Protein AF-A0AAP0ZGX0-F1 (afdb_monomer_lite)

Sequence (72 aa):
DQVEACVRERISVWLERVQRLLTQRPKDKQKLYALHAPEVECMSKGKASSPYEFGVKVGIAVSARKGLIVGA

Secondary structure (DSSP, 8-state):
-HHHHHHHHHHHHHHHHHHHHHH--TT-SS----SS-TT-EEEE--BTTB--EEE----EEE-TTT--EEE-

Organism: NCBI:txid347

Radius of gyration: 18.81 Å; chains: 1; bounding box: 47×24×55 Å

pLDDT: mean 90.91, std 5.25, range [65.31, 96.44]

Structure (mmCIF, N/CA/C/O backbone):
data_AF-A0AAP0ZGX0-F1
#
_entry.id   AF-A0AAP0ZGX0-F1
#
loop_
_atom_site.group_PDB
_atom_site.id
_atom_site.type_symbol
_atom_site.label_atom_id
_atom_site.label_alt_id
_atom_site.label_comp_id
_atom_site.label_asym_id
_atom_site.label_entity_id
_atom_site.label_seq_id
_atom_site.pdbx_PDB_ins_code
_atom_site.Cartn_x
_atom_site.Cartn_y
_atom_site.Cartn_z
_atom_site.occupancy
_atom_site.B_iso_or_equiv
_atom_site.auth_seq_id
_atom_site.auth_comp_id
_atom_site.auth_asym_id
_atom_site.auth_atom_id
_atom_site.pdbx_PDB_model_num
ATOM 1 N N . ASP A 1 1 ? -26.947 3.948 23.212 1.00 65.31 1 ASP A N 1
ATOM 2 C CA . ASP A 1 1 ? -26.584 4.756 22.027 1.00 65.31 1 ASP A CA 1
ATOM 3 C C . ASP A 1 1 ? -26.424 3.909 20.765 1.00 65.31 1 ASP A C 1
ATOM 5 O O . ASP A 1 1 ? -25.318 3.591 20.353 1.00 65.31 1 ASP A O 1
ATOM 9 N N . GLN A 1 2 ? -27.531 3.509 20.131 1.00 72.50 2 GLN A N 1
ATOM 10 C CA . GLN A 1 2 ? -27.498 2.718 18.882 1.00 72.50 2 GLN A CA 1
ATOM 11 C C . GLN A 1 2 ? -26.853 3.486 17.711 1.00 72.50 2 GLN A C 1
ATOM 13 O O . GLN A 1 2 ? -26.254 2.899 16.813 1.00 72.50 2 GLN A O 1
ATOM 18 N N . VAL A 1 3 ? -26.934 4.820 17.750 1.00 78.50 3 VAL A N 1
ATOM 19 C CA . VAL A 1 3 ? -26.318 5.717 16.763 1.00 78.50 3 VAL A CA 1
ATOM 20 C C . VAL A 1 3 ? -24.789 5.634 16.815 1.00 78.50 3 VAL A C 1
ATOM 22 O O . VAL A 1 3 ? -24.159 5.516 15.768 1.00 78.50 3 VAL A O 1
ATOM 25 N N . GLU A 1 4 ? -24.198 5.604 18.013 1.00 83.88 4 GLU A N 1
ATOM 26 C CA . GLU A 1 4 ? -22.748 5.441 18.201 1.00 83.88 4 GLU A CA 1
ATOM 27 C C . GLU A 1 4 ? -22.244 4.115 17.618 1.00 83.88 4 GLU A C 1
ATOM 29 O O . GLU A 1 4 ? -21.216 4.079 16.942 1.00 83.88 4 GLU A O 1
ATOM 34 N N . ALA A 1 5 ? -22.996 3.026 17.809 1.00 87.12 5 ALA A N 1
ATOM 35 C CA . ALA A 1 5 ? -22.637 1.716 17.268 1.00 87.12 5 ALA A CA 1
ATOM 36 C C . ALA A 1 5 ? -22.617 1.710 15.727 1.00 87.12 5 ALA A C 1
ATOM 38 O O . ALA A 1 5 ? -21.640 1.265 15.126 1.00 87.12 5 ALA A O 1
ATOM 39 N N . CYS A 1 6 ? -23.644 2.281 15.090 1.00 91.69 6 CYS A N 1
ATOM 40 C CA . CYS A 1 6 ? -23.729 2.394 13.631 1.00 91.69 6 CYS A CA 1
ATOM 41 C C . CYS A 1 6 ? -22.626 3.298 13.048 1.00 91.69 6 CYS A C 1
ATOM 43 O O . CYS A 1 6 ? -21.988 2.955 12.052 1.00 91.69 6 CYS A O 1
ATOM 45 N N . VAL A 1 7 ? -22.346 4.445 13.679 1.00 92.44 7 VAL A N 1
ATOM 46 C CA . VAL A 1 7 ? -21.255 5.335 13.247 1.00 92.44 7 VAL A CA 1
ATOM 47 C C . VAL A 1 7 ? -19.910 4.622 13.349 1.00 92.44 7 VAL A C 1
ATOM 49 O O . VAL A 1 7 ? -19.121 4.664 12.404 1.00 92.44 7 VAL A O 1
ATOM 52 N N . ARG A 1 8 ? -19.668 3.920 14.459 1.00 90.00 8 ARG A N 1
ATOM 53 C CA . ARG A 1 8 ? -18.441 3.154 14.685 1.00 90.00 8 ARG A CA 1
ATOM 54 C C . ARG A 1 8 ? -18.251 2.043 13.654 1.00 90.00 8 ARG A C 1
ATOM 56 O O . ARG A 1 8 ? -17.131 1.853 13.188 1.00 90.00 8 ARG A O 1
ATOM 63 N N . GLU A 1 9 ? -19.318 1.354 13.260 1.00 92.62 9 GLU A N 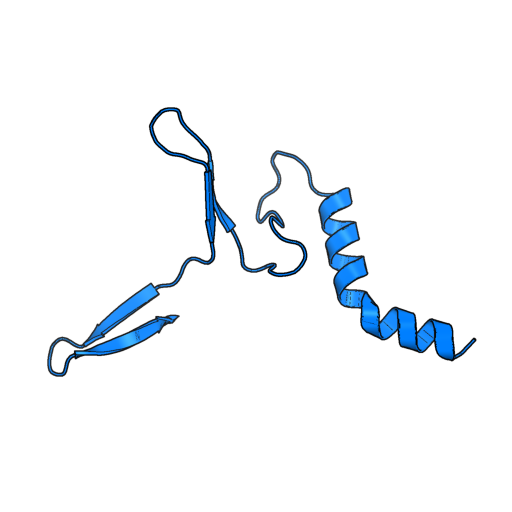1
ATOM 64 C CA . GLU A 1 9 ? -19.272 0.356 12.189 1.00 92.62 9 GLU A CA 1
ATOM 65 C C . GLU A 1 9 ? -18.872 0.993 10.851 1.00 92.62 9 GLU A C 1
ATOM 67 O O . GLU A 1 9 ? -17.945 0.522 10.190 1.00 92.62 9 GLU A O 1
ATOM 72 N N . ARG A 1 10 ? -19.482 2.131 10.498 1.00 93.19 10 ARG A N 1
ATOM 73 C CA . ARG A 1 10 ? -19.196 2.851 9.245 1.00 93.19 10 ARG A CA 1
ATOM 74 C C . ARG A 1 10 ? -17.749 3.324 9.123 1.00 93.19 10 ARG A C 1
ATOM 76 O O . ARG A 1 10 ? -17.221 3.371 8.014 1.00 93.19 10 ARG A O 1
ATOM 83 N N . ILE A 1 11 ? -17.110 3.697 10.233 1.00 94.50 11 ILE A N 1
ATOM 84 C CA . ILE A 1 11 ? -15.722 4.193 10.235 1.00 94.50 11 ILE A CA 1
ATOM 85 C C . ILE A 1 11 ? -14.690 3.132 10.632 1.00 94.50 11 ILE A C 1
ATOM 87 O O . ILE A 1 11 ? -13.498 3.435 10.670 1.00 94.50 11 ILE A O 1
ATOM 91 N N . SER A 1 12 ? -15.123 1.903 10.914 1.00 94.62 12 SER A N 1
ATOM 92 C CA . SER A 1 12 ? -14.279 0.813 11.422 1.00 94.62 12 SER A CA 1
ATOM 93 C C . SER A 1 12 ? -13.005 0.604 10.595 1.00 94.62 12 SER A C 1
ATOM 95 O O . SER A 1 12 ? -11.907 0.580 11.149 1.00 94.62 12 SER A O 1
ATOM 97 N N . VAL A 1 13 ? -13.136 0.580 9.267 1.00 94.38 13 VAL A N 1
ATOM 98 C CA . VAL A 1 13 ? -12.017 0.442 8.320 1.00 94.38 13 VAL A CA 1
ATOM 99 C C . VAL A 1 13 ? -10.983 1.560 8.490 1.00 94.38 13 VAL A C 1
ATOM 101 O O . VAL A 1 13 ? -9.777 1.322 8.448 1.00 94.38 13 VAL A O 1
ATOM 104 N N . TRP A 1 14 ? -11.431 2.797 8.696 1.00 95.00 14 TRP A N 1
ATOM 105 C CA . TRP A 1 14 ? -10.536 3.936 8.891 1.00 95.00 14 TRP A CA 1
ATOM 106 C C . TRP A 1 14 ? -9.830 3.866 10.241 1.00 95.00 14 TRP A C 1
ATOM 108 O O . TRP A 1 14 ? -8.631 4.131 10.305 1.00 95.00 14 TRP A O 1
ATOM 118 N N . LEU A 1 15 ? -10.543 3.458 11.295 1.00 94.69 15 LEU A N 1
ATOM 119 C CA . LEU A 1 15 ? -9.956 3.256 12.620 1.00 94.69 15 LEU A CA 1
ATOM 120 C C . LEU A 1 15 ? -8.848 2.197 12.585 1.00 94.69 15 LEU A C 1
ATOM 122 O O . LEU A 1 15 ? -7.773 2.424 13.138 1.00 94.69 15 LEU A O 1
ATOM 126 N N . GLU A 1 16 ? -9.062 1.086 11.878 1.00 94.56 16 GLU A N 1
ATOM 127 C CA . GLU A 1 16 ? -8.049 0.042 11.695 1.00 94.56 16 GLU A CA 1
ATOM 128 C C . GLU A 1 16 ? -6.803 0.574 10.967 1.00 94.56 16 GLU A C 1
ATOM 130 O O . GLU A 1 16 ? -5.667 0.374 11.406 1.00 94.56 16 GLU A O 1
ATOM 135 N N . ARG A 1 17 ? -6.999 1.320 9.874 1.00 95.31 17 ARG A N 1
ATOM 136 C CA . ARG A 1 17 ? -5.895 1.908 9.100 1.00 95.31 17 ARG A CA 1
ATOM 137 C C . ARG A 1 17 ? -5.110 2.952 9.898 1.00 95.31 17 ARG A C 1
ATOM 139 O O . ARG A 1 17 ? -3.882 2.978 9.816 1.00 95.31 17 ARG A O 1
ATOM 146 N N . VAL A 1 18 ? -5.793 3.787 10.684 1.00 96.00 18 VAL A N 1
ATOM 147 C CA . VAL A 1 18 ? -5.154 4.760 11.585 1.00 96.00 18 VAL A CA 1
ATOM 148 C C . VAL A 1 18 ? -4.339 4.036 12.653 1.00 96.00 18 VAL A C 1
ATOM 150 O O . VAL A 1 18 ? -3.173 4.373 12.855 1.00 96.00 18 VAL A O 1
ATOM 153 N N . GLN A 1 19 ? -4.896 2.995 13.274 1.00 95.38 19 GLN A N 1
ATOM 154 C CA . GLN A 1 19 ? -4.176 2.184 14.255 1.00 95.38 19 GLN A CA 1
ATOM 155 C C . GLN A 1 19 ? -2.902 1.567 13.657 1.00 95.38 19 GLN A C 1
ATOM 157 O O . GLN A 1 19 ? -1.841 1.570 14.288 1.00 95.38 19 GLN A O 1
ATOM 162 N N . ARG A 1 20 ? -2.972 1.085 12.411 1.00 94.88 20 ARG A N 1
ATOM 163 C CA . ARG A 1 20 ? -1.799 0.589 11.682 1.00 94.88 20 ARG A CA 1
ATOM 164 C C . ARG A 1 20 ? -0.760 1.686 11.464 1.00 94.88 20 ARG A C 1
ATOM 166 O O . ARG A 1 20 ? 0.407 1.455 11.751 1.00 94.88 20 ARG A O 1
ATOM 173 N N . LEU A 1 21 ? -1.152 2.878 11.009 1.00 93.38 21 LEU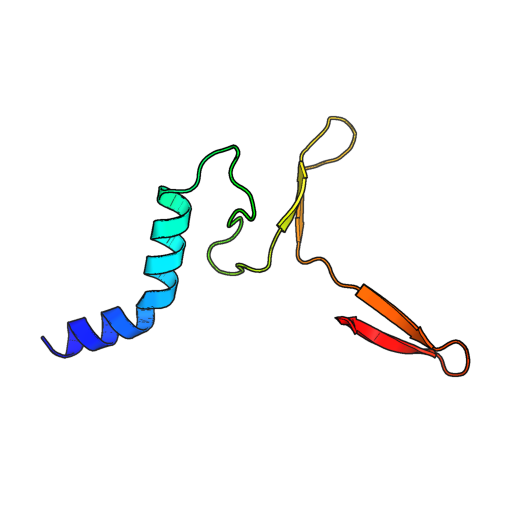 A N 1
ATOM 174 C CA . LEU A 1 21 ? -0.214 3.997 10.817 1.00 93.38 21 LEU A CA 1
ATOM 175 C C . LEU A 1 21 ? 0.496 4.400 12.111 1.00 93.38 21 LEU A C 1
ATOM 177 O O . LEU A 1 21 ? 1.693 4.668 12.076 1.00 93.38 21 LEU A O 1
ATOM 181 N N . LEU A 1 22 ? -0.224 4.412 13.236 1.00 95.31 22 LEU A N 1
ATOM 182 C CA . LEU A 1 22 ? 0.326 4.774 14.546 1.00 95.31 22 LEU A CA 1
ATOM 183 C C . LEU A 1 22 ? 1.347 3.754 15.069 1.00 95.31 22 LEU A C 1
ATOM 185 O O . LEU A 1 22 ? 2.298 4.125 15.751 1.00 95.31 22 LEU A O 1
ATOM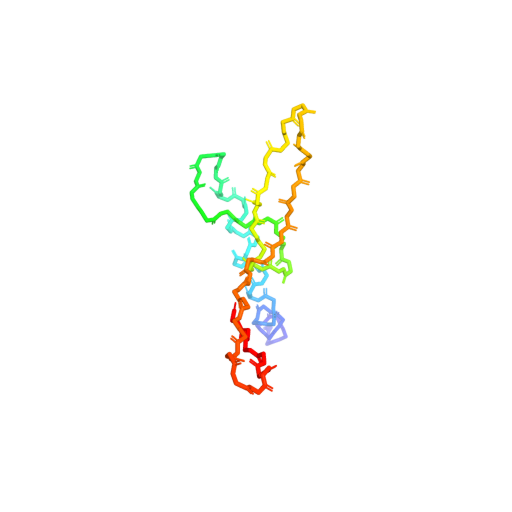 189 N N . THR A 1 23 ? 1.149 2.470 14.769 1.00 96.12 23 THR A N 1
ATOM 190 C CA . THR A 1 23 ? 2.006 1.377 15.264 1.00 96.12 23 THR A CA 1
ATOM 191 C C . THR A 1 23 ? 3.161 1.034 14.320 1.00 96.12 23 THR A C 1
ATOM 193 O O . THR A 1 23 ? 4.147 0.426 14.739 1.00 96.12 23 THR A O 1
ATOM 196 N N . GLN A 1 24 ? 3.063 1.436 13.053 1.00 96.44 24 GLN A N 1
ATOM 197 C CA . GLN A 1 24 ? 4.038 1.139 12.010 1.00 96.44 24 GLN A CA 1
ATOM 198 C C . GLN A 1 24 ? 5.364 1.886 12.215 1.00 96.44 24 GLN A C 1
ATOM 200 O O . GLN A 1 24 ? 5.412 3.090 12.453 1.00 96.44 24 GLN A O 1
ATOM 205 N N . ARG A 1 25 ? 6.481 1.176 12.034 1.00 95.62 25 ARG A N 1
ATOM 206 C CA . ARG A 1 25 ? 7.846 1.680 12.244 1.00 95.62 25 ARG A CA 1
ATOM 207 C C . ARG A 1 25 ? 8.615 1.888 10.933 1.00 95.62 25 ARG A C 1
ATOM 209 O O . ARG A 1 25 ? 8.283 1.317 9.888 1.00 95.62 25 ARG A O 1
ATOM 216 N N . PRO A 1 26 ? 9.726 2.654 10.947 1.00 89.88 26 PRO A N 1
ATOM 217 C CA . PRO A 1 26 ? 10.516 2.955 9.750 1.00 89.88 26 PRO A CA 1
ATOM 218 C C . PRO A 1 26 ? 11.092 1.753 8.982 1.00 89.88 26 PRO A C 1
ATOM 220 O O . PRO A 1 26 ? 11.397 1.904 7.799 1.00 89.88 26 PRO A O 1
ATOM 223 N N . LYS A 1 27 ? 11.217 0.568 9.584 1.00 91.81 27 LYS A N 1
ATOM 224 C CA . LYS A 1 27 ? 11.767 -0.627 8.915 1.00 91.81 27 LYS A CA 1
ATOM 225 C C . LYS A 1 27 ? 10.733 -1.721 8.640 1.00 91.81 27 LYS A C 1
ATOM 227 O O . LYS A 1 27 ? 11.097 -2.764 8.105 1.00 91.81 27 LYS A O 1
ATOM 232 N N . ASP A 1 28 ? 9.469 -1.479 8.969 1.00 93.56 28 ASP A N 1
ATOM 233 C CA . ASP A 1 28 ? 8.417 -2.467 8.754 1.00 93.56 28 ASP A CA 1
ATOM 234 C C . ASP A 1 28 ? 8.147 -2.665 7.252 1.00 93.56 28 ASP A C 1
ATOM 236 O O . ASP A 1 28 ? 8.344 -1.757 6.434 1.00 93.56 28 ASP A O 1
ATOM 240 N N . LYS A 1 29 ? 7.734 -3.883 6.890 1.00 90.25 29 LYS A N 1
ATOM 241 C CA . LYS A 1 29 ? 7.346 -4.256 5.522 1.00 90.25 29 LYS A CA 1
ATOM 242 C C . LYS A 1 29 ? 5.888 -3.872 5.264 1.00 90.25 29 LYS A C 1
ATOM 244 O O . LYS A 1 29 ? 5.139 -3.680 6.214 1.00 90.25 29 LYS A O 1
ATOM 249 N N . GLN A 1 30 ? 5.508 -3.789 3.984 1.00 89.31 30 GLN A N 1
ATOM 250 C CA . GLN A 1 30 ? 4.140 -3.486 3.535 1.00 89.31 30 GLN A CA 1
ATOM 251 C C . GLN A 1 30 ? 3.566 -2.281 4.277 1.00 89.31 30 GLN A C 1
ATOM 253 O O . GLN A 1 30 ? 2.655 -2.400 5.090 1.00 89.31 30 GLN A O 1
ATOM 258 N N . LYS A 1 31 ? 4.161 -1.111 4.068 1.00 92.62 31 LYS A N 1
ATOM 259 C CA . LYS A 1 31 ? 3.742 0.086 4.786 1.00 92.62 31 LYS A CA 1
ATOM 260 C C . LYS A 1 31 ? 2.508 0.706 4.164 1.00 92.62 31 LYS A C 1
ATOM 262 O O . LYS A 1 31 ? 2.431 0.803 2.945 1.00 92.62 31 LYS A O 1
ATOM 267 N N . LEU A 1 32 ? 1.598 1.191 5.003 1.00 94.25 32 LEU A N 1
ATOM 268 C CA . LEU A 1 32 ? 0.507 2.034 4.533 1.00 94.25 32 LEU A CA 1
ATOM 269 C C . LEU A 1 32 ? 1.059 3.428 4.200 1.00 94.25 32 LEU A C 1
ATOM 271 O O . LEU A 1 32 ? 1.562 4.109 5.095 1.00 94.25 32 LEU A O 1
ATOM 275 N N . TYR A 1 33 ? 0.996 3.824 2.926 1.00 92.12 33 TYR A N 1
ATOM 276 C CA . TYR A 1 33 ? 1.457 5.137 2.447 1.00 92.12 33 TYR A CA 1
ATO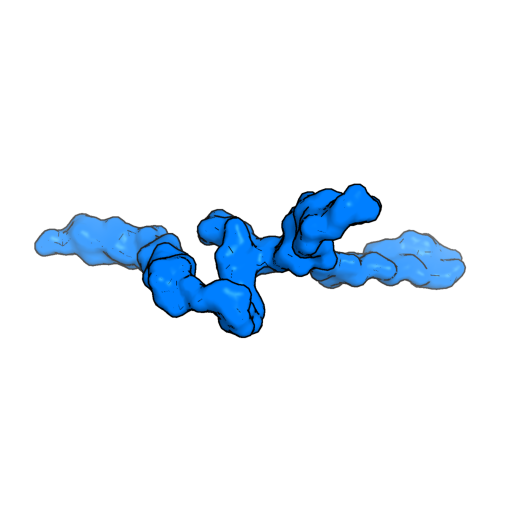M 277 C C . TYR A 1 33 ? 0.315 6.139 2.245 1.00 92.12 33 TYR A C 1
ATOM 279 O O . TYR A 1 33 ? 0.526 7.338 2.409 1.00 92.12 33 TYR A O 1
ATOM 287 N N . ALA A 1 34 ? -0.895 5.659 1.947 1.00 92.69 34 ALA A N 1
ATOM 288 C CA . ALA A 1 34 ? -2.089 6.483 1.815 1.00 92.69 34 ALA A CA 1
ATOM 289 C C . ALA A 1 34 ? -3.231 5.884 2.640 1.00 92.69 34 ALA A C 1
ATOM 291 O O . ALA A 1 34 ? -3.545 4.702 2.525 1.00 92.69 34 ALA A O 1
ATOM 292 N N . LEU A 1 35 ? -3.882 6.704 3.469 1.00 93.06 35 LEU A N 1
ATOM 293 C CA . LEU A 1 35 ? -4.979 6.230 4.317 1.00 93.06 35 LEU A CA 1
ATOM 294 C C . LEU A 1 35 ? -6.179 5.753 3.479 1.00 93.06 35 LEU A C 1
ATOM 296 O O . LEU A 1 35 ? -6.841 4.784 3.842 1.00 93.06 35 LEU A O 1
ATOM 300 N N . HIS A 1 36 ? -6.464 6.430 2.365 1.00 91.38 36 HIS A N 1
ATOM 301 C CA . HIS A 1 36 ? -7.612 6.137 1.505 1.00 91.38 36 HIS A CA 1
ATOM 302 C C . HIS A 1 36 ? -7.349 5.007 0.501 1.00 91.38 36 HIS A C 1
ATOM 304 O O . HIS A 1 36 ? -8.283 4.262 0.212 1.00 91.38 36 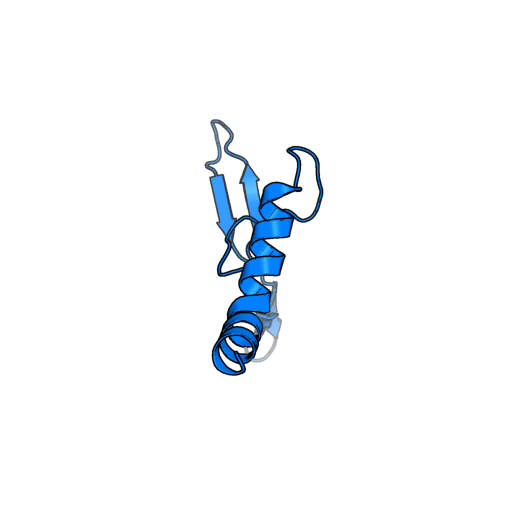HIS A O 1
ATOM 310 N N . ALA A 1 37 ? -6.101 4.830 0.058 1.00 92.06 37 ALA A N 1
ATOM 311 C CA . ALA A 1 37 ? -5.694 3.846 -0.947 1.00 92.06 37 ALA A CA 1
ATOM 312 C C . ALA A 1 37 ? -4.610 2.898 -0.384 1.00 92.06 37 ALA A C 1
ATOM 314 O O . ALA A 1 37 ? -3.414 3.185 -0.504 1.00 92.06 37 ALA A O 1
ATOM 315 N N . PRO A 1 38 ? -4.995 1.803 0.301 1.00 92.38 38 PRO A N 1
ATOM 316 C CA . PRO A 1 38 ? -4.052 0.873 0.923 1.00 92.38 38 PRO A CA 1
ATOM 317 C C . PRO A 1 38 ? -3.195 0.063 -0.057 1.00 92.38 38 PRO A C 1
ATOM 319 O O . PRO A 1 38 ? -2.179 -0.491 0.355 1.00 92.38 38 PRO A O 1
ATOM 322 N N . GLU A 1 39 ? -3.597 -0.006 -1.321 1.00 92.25 39 GLU A N 1
ATOM 323 C CA . GLU A 1 39 ? -2.885 -0.645 -2.426 1.00 92.25 39 GLU A CA 1
ATOM 324 C C . GLU A 1 39 ? -1.676 0.161 -2.928 1.00 92.25 39 GLU A C 1
ATOM 326 O O . GLU A 1 39 ? -0.843 -0.371 -3.659 1.00 92.25 39 GLU A O 1
ATOM 331 N N . VAL A 1 40 ? -1.565 1.441 -2.551 1.00 94.50 40 VAL A N 1
ATOM 332 C CA . VAL A 1 40 ? -0.448 2.298 -2.959 1.00 94.50 40 VAL A CA 1
ATOM 333 C C . VAL A 1 40 ? 0.831 1.886 -2.240 1.00 94.50 40 VAL A C 1
ATOM 335 O O . VAL A 1 40 ? 0.918 1.890 -1.008 1.00 94.50 40 VAL A O 1
ATOM 338 N N . GLU A 1 41 ? 1.871 1.638 -3.027 1.00 92.69 41 GLU A N 1
ATOM 339 C CA . GLU A 1 41 ? 3.211 1.326 -2.557 1.00 92.69 41 GLU A CA 1
ATOM 340 C C . GLU A 1 41 ? 4.215 2.409 -2.968 1.00 92.69 41 GLU A C 1
ATOM 342 O O . GLU A 1 41 ? 4.033 3.151 -3.933 1.00 92.69 41 GLU A O 1
ATOM 347 N N . CYS A 1 42 ? 5.319 2.501 -2.226 1.00 92.00 42 CYS A N 1
ATOM 348 C CA . CYS A 1 42 ? 6.449 3.344 -2.598 1.00 92.00 42 CYS A CA 1
ATOM 349 C C . CYS A 1 42 ? 7.337 2.602 -3.603 1.00 92.00 42 CYS A C 1
ATOM 351 O O . CYS A 1 42 ? 8.056 1.671 -3.231 1.00 92.00 42 CYS A O 1
ATOM 353 N N . MET A 1 43 ? 7.294 3.038 -4.860 1.00 90.31 43 MET A N 1
ATOM 354 C CA . MET A 1 43 ? 8.048 2.453 -5.970 1.00 90.31 43 MET A CA 1
ATOM 355 C C . MET A 1 43 ? 9.478 2.999 -6.028 1.00 90.31 43 MET A C 1
ATOM 357 O O . MET A 1 43 ? 10.423 2.251 -6.277 1.00 90.31 43 MET A O 1
ATOM 361 N N . SER A 1 44 ? 9.651 4.289 -5.720 1.00 90.69 44 SER A N 1
ATOM 362 C CA . SER A 1 44 ? 10.960 4.938 -5.630 1.00 90.69 44 SER A CA 1
ATOM 363 C C . SER A 1 44 ? 11.094 5.726 -4.330 1.00 90.69 44 SER A C 1
ATOM 365 O O . SER A 1 44 ? 10.195 6.467 -3.934 1.00 90.69 44 SER A O 1
ATOM 367 N N . LYS A 1 45 ? 12.245 5.574 -3.665 1.00 87.25 45 LYS A N 1
ATOM 368 C CA . LYS A 1 45 ? 12.576 6.205 -2.378 1.00 87.25 45 LYS A CA 1
ATOM 369 C C . LYS A 1 45 ? 13.597 7.329 -2.552 1.00 87.25 45 LYS A C 1
ATOM 371 O O . LYS A 1 45 ? 14.697 7.210 -2.022 1.00 87.25 45 LYS A O 1
ATOM 376 N N . GLY A 1 46 ? 13.258 8.350 -3.339 1.00 86.50 46 GLY A N 1
ATOM 377 C CA . GLY A 1 46 ? 13.978 9.629 -3.424 1.00 86.50 46 GLY A CA 1
ATOM 378 C C . GLY A 1 46 ? 15.503 9.546 -3.302 1.00 86.50 46 GLY A C 1
ATOM 379 O O . GLY A 1 46 ? 16.057 9.754 -2.226 1.00 86.50 46 GLY A O 1
ATOM 380 N N . LYS A 1 47 ? 16.186 9.269 -4.408 1.00 88.25 47 LYS A N 1
ATOM 381 C CA . LYS A 1 47 ? 17.633 9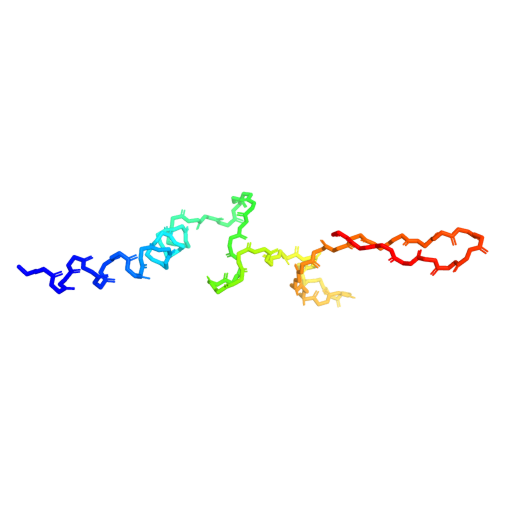.448 -4.570 1.00 88.25 47 LYS A CA 1
ATOM 382 C C . LYS A 1 47 ? 17.895 10.737 -5.346 1.00 88.25 47 LYS A C 1
ATOM 384 O O . LYS A 1 47 ? 17.014 11.228 -6.041 1.00 88.25 47 LYS A O 1
ATOM 389 N N . ALA A 1 48 ? 19.127 11.243 -5.309 1.00 91.19 48 ALA A N 1
ATOM 390 C CA . ALA A 1 48 ? 19.511 12.421 -6.097 1.00 91.19 48 ALA A CA 1
ATOM 391 C C . ALA A 1 48 ? 19.155 12.287 -7.595 1.00 91.19 48 ALA A C 1
ATOM 393 O O . ALA A 1 48 ? 18.796 13.267 -8.235 1.00 91.19 48 ALA A O 1
ATOM 394 N N . SER A 1 49 ? 19.205 11.065 -8.135 1.00 88.62 49 SER A N 1
ATOM 395 C CA . SER A 1 49 ? 18.869 10.748 -9.527 1.00 88.62 49 SER A CA 1
ATOM 396 C C . SER A 1 49 ? 17.397 10.399 -9.778 1.00 88.62 49 SER A C 1
ATOM 398 O O . SER A 1 49 ? 17.005 10.246 -10.931 1.00 88.62 49 SER A O 1
ATOM 400 N N . SER A 1 50 ? 16.596 10.152 -8.737 1.00 87.00 50 SER A N 1
ATOM 401 C CA . SER A 1 50 ? 15.254 9.572 -8.880 1.00 87.00 50 SER A CA 1
ATOM 402 C C . SER A 1 50 ? 14.344 10.052 -7.751 1.00 87.00 50 SER A C 1
ATOM 404 O O . SER A 1 50 ? 14.613 9.718 -6.598 1.00 87.00 50 SER A O 1
ATOM 406 N N . PRO A 1 51 ? 13.267 10.801 -8.031 1.00 92.62 51 PRO A N 1
ATOM 407 C CA . PRO A 1 51 ? 12.389 11.334 -6.994 1.00 92.62 51 PRO A CA 1
ATOM 408 C C . PRO A 1 51 ? 11.624 10.227 -6.252 1.00 92.62 51 PRO A C 1
ATOM 410 O O . PRO A 1 51 ? 11.694 9.044 -6.595 1.00 92.62 51 PRO A O 1
ATOM 413 N N . TYR A 1 52 ? 10.903 10.612 -5.197 1.00 92.00 52 TYR A N 1
ATOM 414 C CA . TYR A 1 52 ? 9.922 9.722 -4.585 1.00 92.00 52 TYR A CA 1
ATOM 415 C C . TYR A 1 52 ? 8.779 9.454 -5.556 1.00 92.00 52 TYR A C 1
ATOM 417 O O . TYR A 1 52 ? 8.240 10.384 -6.150 1.00 92.00 52 TYR A O 1
ATOM 425 N N . GLU A 1 53 ? 8.395 8.189 -5.668 1.00 93.00 53 GLU A N 1
ATOM 426 C CA . GLU A 1 53 ? 7.276 7.773 -6.502 1.00 93.00 53 GLU A CA 1
ATOM 427 C C . GLU A 1 53 ? 6.404 6.793 -5.725 1.00 93.00 53 GLU A C 1
ATOM 429 O O . GLU A 1 53 ? 6.905 5.833 -5.126 1.00 93.00 53 GLU A O 1
ATOM 434 N N . PHE A 1 54 ? 5.101 7.060 -5.724 1.00 93.44 54 PHE A N 1
ATOM 435 C CA . PHE A 1 54 ? 4.088 6.261 -5.051 1.00 93.44 54 PHE A CA 1
ATOM 436 C C . PHE A 1 54 ? 3.019 5.880 -6.065 1.00 93.44 54 PHE A C 1
ATOM 438 O O . PHE A 1 54 ? 2.578 6.725 -6.840 1.00 93.44 54 PHE A O 1
ATOM 445 N N . GLY A 1 55 ? 2.600 4.622 -6.058 1.00 92.88 55 GLY A N 1
ATOM 446 C CA . GLY A 1 55 ? 1.595 4.142 -6.993 1.00 92.88 55 GLY A CA 1
ATOM 447 C C . GLY A 1 55 ? 1.222 2.691 -6.752 1.00 92.88 55 GLY A C 1
ATOM 448 O O . GLY A 1 55 ? 1.752 2.033 -5.859 1.00 92.88 55 GLY A O 1
ATOM 449 N N . VAL A 1 56 ? 0.290 2.206 -7.563 1.00 92.94 56 VAL A N 1
ATOM 450 C CA . VAL A 1 56 ? -0.107 0.798 -7.589 1.00 92.94 56 VAL A CA 1
ATOM 451 C C . VAL A 1 56 ? 0.625 0.141 -8.745 1.00 92.94 56 VAL A C 1
ATOM 453 O O . VAL A 1 56 ? 0.529 0.596 -9.886 1.00 92.94 56 VAL A O 1
ATOM 456 N N . LYS A 1 57 ? 1.379 -0.920 -8.459 1.00 89.06 57 LYS A N 1
ATOM 457 C CA . LYS A 1 57 ? 2.065 -1.671 -9.505 1.00 89.06 57 LYS A CA 1
ATOM 458 C C . LYS A 1 57 ? 1.061 -2.567 -10.221 1.00 89.06 57 LYS A C 1
ATOM 460 O O . LYS A 1 57 ? 0.468 -3.431 -9.588 1.00 89.06 57 LYS A O 1
ATOM 465 N N . VAL A 1 58 ? 0.938 -2.389 -11.532 1.00 90.44 58 VAL A N 1
ATOM 466 C CA . VAL A 1 58 ? 0.070 -3.201 -12.394 1.00 90.44 58 VAL A CA 1
ATOM 467 C C . VAL A 1 58 ? 0.886 -3.890 -13.483 1.00 90.44 58 VAL A C 1
ATOM 469 O O . VAL A 1 58 ? 1.889 -3.354 -13.964 1.00 90.44 58 VAL A O 1
ATOM 472 N N . GLY A 1 59 ? 0.481 -5.098 -13.858 1.00 91.56 59 GLY A N 1
ATOM 473 C CA . GLY A 1 59 ? 1.027 -5.848 -14.982 1.00 91.56 59 GLY A CA 1
ATOM 474 C C . GLY A 1 59 ? 0.126 -5.705 -16.201 1.00 91.56 59 GLY A C 1
ATOM 475 O O . GLY A 1 59 ? -1.076 -5.914 -16.102 1.00 91.56 59 GLY A O 1
ATOM 476 N N . ILE A 1 60 ? 0.702 -5.378 -17.359 1.00 93.12 60 ILE A N 1
ATOM 477 C CA . ILE A 1 60 ? -0.025 -5.290 -18.631 1.00 93.12 60 ILE A CA 1
ATOM 478 C C . ILE A 1 60 ? 0.584 -6.301 -19.601 1.00 93.12 60 ILE A C 1
ATOM 480 O O . ILE A 1 60 ? 1.799 -6.310 -19.803 1.00 93.12 60 ILE A O 1
ATOM 484 N N . ALA A 1 61 ? -0.249 -7.140 -20.215 1.00 93.00 61 ALA A N 1
ATOM 485 C CA . ALA A 1 61 ? 0.168 -8.082 -21.248 1.00 93.00 61 ALA A CA 1
ATOM 486 C C . ALA A 1 61 ? -0.654 -7.894 -22.526 1.00 93.00 61 ALA A C 1
ATOM 488 O O . ALA A 1 61 ? -1.849 -7.599 -22.481 1.00 93.00 61 ALA A O 1
ATOM 489 N N . VAL A 1 62 ? 0.001 -8.082 -23.675 1.00 94.56 62 VAL A N 1
ATOM 490 C CA . VAL A 1 62 ? -0.614 -7.923 -24.998 1.00 94.56 62 VAL A CA 1
ATOM 491 C C . VAL A 1 62 ? -0.504 -9.227 -25.780 1.00 94.56 62 VAL A C 1
ATOM 493 O O . VAL A 1 62 ? 0.577 -9.799 -25.913 1.00 94.56 62 VAL A O 1
ATOM 496 N N . SER A 1 63 ? -1.627 -9.706 -26.315 1.00 93.25 63 SER A N 1
ATOM 497 C CA . SER A 1 63 ? -1.651 -10.908 -27.152 1.00 93.25 63 SER A CA 1
ATOM 498 C C . SER A 1 63 ? -1.008 -10.658 -28.520 1.00 93.25 63 SER A C 1
ATOM 500 O O . SER A 1 63 ? -1.407 -9.747 -29.246 1.00 93.25 63 SER A O 1
ATOM 502 N N . ALA A 1 64 ? -0.082 -11.533 -28.921 1.00 89.25 64 ALA A N 1
ATOM 503 C CA . ALA A 1 64 ? 0.735 -11.377 -30.127 1.00 89.25 64 ALA A CA 1
ATOM 504 C C . ALA A 1 64 ? -0.050 -11.303 -31.453 1.00 89.25 64 ALA A C 1
ATOM 506 O O . ALA A 1 64 ? 0.432 -10.711 -32.411 1.00 89.25 64 ALA A O 1
ATOM 507 N N . ARG A 1 65 ? -1.236 -11.923 -31.545 1.00 82.56 65 ARG A N 1
ATOM 508 C CA . ARG A 1 65 ? -1.954 -12.077 -32.830 1.00 82.56 65 ARG A CA 1
ATOM 509 C C . ARG A 1 65 ? -3.032 -11.030 -33.094 1.00 82.56 65 ARG A C 1
ATOM 511 O O . ARG A 1 65 ? -3.345 -10.777 -34.250 1.00 82.56 65 ARG A O 1
ATOM 518 N N . LYS A 1 66 ? -3.661 -10.492 -32.047 1.00 83.94 66 LYS A N 1
ATOM 519 C CA . LYS A 1 66 ? -4.829 -9.596 -32.171 1.00 83.94 66 LYS A CA 1
ATOM 520 C C . LYS A 1 66 ? -4.773 -8.373 -31.253 1.00 83.94 66 LYS A C 1
ATOM 522 O O . LYS A 1 66 ? -5.751 -7.642 -31.182 1.00 83.94 66 LYS A O 1
ATOM 527 N N . GLY A 1 67 ? -3.669 -8.158 -30.533 1.00 89.44 67 GLY A N 1
ATOM 528 C CA . GLY A 1 67 ? -3.490 -6.961 -29.707 1.00 89.44 67 GLY A CA 1
ATOM 529 C C . GLY A 1 67 ? -4.432 -6.864 -28.503 1.00 89.44 67 GLY A C 1
ATOM 530 O O . GLY A 1 67 ? -4.640 -5.769 -27.995 1.00 89.44 67 GLY A O 1
ATOM 531 N N . LEU A 1 68 ? -5.013 -7.978 -28.039 1.00 93.50 68 LEU A N 1
ATOM 532 C CA . LEU A 1 68 ? -5.828 -7.976 -26.822 1.00 93.50 68 LEU A CA 1
ATOM 533 C C . LEU A 1 68 ? -4.954 -7.586 -25.626 1.00 93.50 68 LEU A C 1
ATOM 535 O O . LEU A 1 68 ? -3.956 -8.260 -25.367 1.00 93.50 68 LEU A O 1
ATOM 539 N N . ILE A 1 69 ? -5.354 -6.533 -24.915 1.00 93.69 69 ILE A N 1
ATOM 540 C CA . ILE A 1 69 ? -4.678 -6.029 -23.720 1.00 93.69 69 ILE A CA 1
ATOM 541 C C . ILE A 1 69 ? -5.379 -6.599 -22.487 1.00 93.69 69 ILE A C 1
ATOM 543 O O . ILE A 1 69 ? -6.592 -6.452 -22.341 1.00 93.69 69 ILE A O 1
ATOM 547 N N . VAL A 1 70 ? -4.613 -7.234 -21.603 1.00 92.19 70 VAL A N 1
ATOM 548 C CA . VAL A 1 70 ? -5.067 -7.669 -20.276 1.00 92.19 70 VAL A CA 1
ATOM 549 C C . VAL A 1 70 ? -4.218 -6.988 -19.208 1.00 92.19 70 VAL A C 1
ATOM 551 O O . VAL A 1 70 ? -3.009 -6.831 -19.389 1.00 92.19 70 VAL A O 1
ATOM 554 N N . GLY A 1 71 ? -4.853 -6.561 -18.119 1.00 91.06 71 GLY A N 1
ATOM 555 C CA . GLY A 1 71 ? -4.202 -5.896 -16.991 1.00 91.06 71 GLY A CA 1
ATOM 556 C C . GLY A 1 71 ? -4.598 -6.537 -15.662 1.00 91.06 71 GLY A C 1
ATOM 557 O O . GLY A 1 71 ? -5.736 -6.995 -15.539 1.00 91.06 71 GLY A O 1
ATOM 558 N N . ALA A 1 72 ? -3.668 -6.575 -14.705 1.00 77.69 72 ALA A N 1
ATOM 559 C CA . ALA A 1 72 ? -3.883 -7.016 -13.323 1.00 77.69 72 ALA A CA 1
ATOM 560 C C . ALA A 1 72 ? -3.064 -6.175 -12.339 1.00 77.69 72 ALA A C 1
ATOM 562 O O . ALA A 1 72 ? -1.919 -5.808 -12.697 1.00 77.69 72 ALA A O 1
#

Foldseek 3Di:
DVVVVVVCVVCVLLVVLVVQQVPDDPPDPQHQPDSVCSQKDFPDDCDPVDHTDIDHDKDWDADPPPGDIDMD